Protein AF-A0A250LKV8-F1 (afdb_monomer)

Secondary structure (DSSP, 8-state):
--HHHHHHTTSS-GGGGT-GGGS-GGGS-HHHHHHHHHHHHHHHHHTS--SEEE-TTT--EEEEEE-TTSTT-EEEEEEEE--HHHHHHHHHHH-TTEEEE-TTSEEEETTSS-EEEGGGGT----TTEEEEEE-----

Foldseek 3Di:
DPVVVCCVVVQFPPCCVVQVLRHDLVPDDLLSQVLSQQVVVLCCCQPVVDQWDQRPRNRWIWGWFDDPPDDRKTKIWTPDFDDLVCLLVSQVSSHQQKWWQAPQRWTAHSVNPDIDNVVVRVDGDDGRTIMGIRDDDDD

Nearest PDB structures (foldseek):
  8ow0-assembly1_P  TM=3.236E-01  e=6.576E+00  Saccharomyces cerevisiae
  8ow1-assembly1_P  TM=3.376E-01  e=9.528E+00  Saccharomyces cerevisiae

Organism: NCBI:txid488447

Radius of gyration: 15.44 Å; Cα contacts (8 Å, |Δi|>4): 280; chains: 1; bounding box: 34×33×41 Å

pLDDT: mean 87.84, std 12.14, range [28.69, 97.81]

Solvent-accessible surface area (backbone atoms only — not comparable to full-atom values): 7535 Å² total; per-residue (Å²): 130,63,58,61,52,33,30,76,71,68,68,27,52,73,62,18,69,82,40,63,74,60,34,51,62,90,81,46,55,72,62,56,30,42,23,38,28,53,52,51,40,48,48,36,37,76,73,70,64,38,59,59,38,68,23,89,61,68,63,43,45,36,37,58,41,68,42,94,88,48,94,76,25,24,42,36,40,41,76,48,60,46,55,72,90,46,19,50,59,53,8,48,62,49,31,91,46,9,11,22,22,36,91,85,41,34,34,34,26,40,79,71,81,47,74,44,62,29,67,84,63,78,46,87,72,56,58,13,19,38,31,33,61,43,52,78,76,79,132

Sequence (139 aa):
MLIGLLVFLGLAPQEAVQNPCFGPTWALSESVALACDFHDATGAFTILHEPRYIGRRTHAAFSAHPLSYGRGEAILVSDKAVSEADAQKAALEIGASGGWVDQAGVARGAGGSWSVDLSHVGVTAKPGTLVLLSGAAAK

Mean predicted aligned error: 5.44 Å

Structure (mmCIF, N/CA/C/O backbone):
data_AF-A0A250LKV8-F1
#
_entry.id   AF-A0A250LKV8-F1
#
loop_
_atom_site.group_PDB
_atom_site.id
_atom_site.type_symbol
_atom_site.label_atom_id
_atom_site.label_alt_id
_atom_site.label_comp_id
_atom_site.label_asym_id
_atom_site.label_entity_id
_atom_site.label_seq_id
_atom_site.pdbx_PDB_ins_code
_atom_site.Cartn_x
_atom_site.Cartn_y
_atom_site.Cartn_z
_atom_site.occupancy
_atom_site.B_iso_or_equiv
_atom_site.auth_seq_id
_atom_site.auth_comp_id
_atom_site.auth_asym_id
_atom_site.auth_atom_id
_atom_site.pdbx_PDB_model_num
ATOM 1 N N . MET A 1 1 ? 2.557 17.942 16.780 1.00 60.16 1 MET A N 1
ATOM 2 C CA . MET A 1 1 ? 3.635 18.596 17.563 1.00 60.16 1 MET A CA 1
ATOM 3 C C . MET A 1 1 ? 4.489 17.608 18.383 1.00 60.16 1 MET A C 1
ATOM 5 O O . MET A 1 1 ? 5.081 18.016 19.369 1.00 60.16 1 MET A O 1
ATOM 9 N N . LEU A 1 2 ? 4.634 16.337 17.969 1.00 76.94 2 LEU A N 1
ATOM 10 C CA . LEU A 1 2 ? 5.542 15.381 18.634 1.00 76.94 2 LEU A CA 1
ATOM 11 C C . LEU A 1 2 ? 6.913 15.317 17.932 1.00 76.94 2 LEU A C 1
ATOM 13 O O . LEU A 1 2 ? 7.939 15.451 18.583 1.00 76.94 2 LEU A O 1
ATOM 17 N N . ILE A 1 3 ? 6.940 15.225 16.596 1.00 76.88 3 ILE A N 1
ATOM 18 C CA . ILE A 1 3 ? 8.190 15.090 15.821 1.00 76.88 3 ILE A CA 1
ATOM 19 C C . ILE A 1 3 ? 9.127 16.296 15.990 1.00 76.88 3 ILE A C 1
ATOM 21 O O . ILE A 1 3 ? 10.320 16.109 16.187 1.00 76.88 3 ILE A O 1
ATOM 25 N N . GLY A 1 4 ? 8.603 17.527 15.999 1.00 78.06 4 GLY A N 1
ATOM 26 C CA . GLY A 1 4 ? 9.432 18.723 16.214 1.00 78.06 4 GLY A CA 1
ATOM 27 C C . GLY A 1 4 ? 10.157 18.733 17.568 1.00 78.06 4 GLY A C 1
ATOM 28 O O . GLY A 1 4 ? 11.292 19.190 17.650 1.00 78.06 4 GLY A O 1
ATOM 29 N N . LEU A 1 5 ? 9.541 18.163 18.611 1.00 83.75 5 LEU A N 1
ATOM 30 C CA . LEU A 1 5 ? 10.188 17.989 19.912 1.00 83.75 5 LEU A CA 1
ATOM 31 C C . LEU A 1 5 ? 11.271 16.903 19.853 1.00 83.75 5 LEU A C 1
ATOM 33 O O . LEU A 1 5 ? 12.347 17.089 20.407 1.00 83.75 5 LEU A O 1
ATOM 37 N N . LEU A 1 6 ? 11.015 15.791 19.158 1.00 84.44 6 LEU A N 1
ATOM 38 C CA . LEU A 1 6 ? 12.005 14.718 18.996 1.00 84.44 6 LEU A CA 1
ATOM 39 C C . LEU A 1 6 ? 13.255 15.200 18.263 1.00 84.44 6 LEU A C 1
ATOM 41 O O . LEU A 1 6 ? 14.363 14.851 18.658 1.00 84.44 6 LEU A O 1
ATOM 45 N N . VAL A 1 7 ? 13.080 16.036 17.242 1.00 84.31 7 VAL A N 1
ATOM 46 C CA . VAL A 1 7 ? 14.188 16.661 16.518 1.00 84.31 7 VAL A CA 1
ATOM 47 C C . VAL A 1 7 ? 14.978 17.602 17.422 1.00 84.31 7 VAL A C 1
ATOM 49 O O . VAL A 1 7 ? 16.199 17.497 17.488 1.00 84.31 7 VAL A O 1
ATOM 52 N N . PHE A 1 8 ? 14.296 18.460 18.188 1.00 87.12 8 PHE A N 1
ATOM 53 C CA . PHE A 1 8 ? 14.953 19.335 19.164 1.00 87.12 8 PHE A CA 1
ATOM 54 C C . PHE A 1 8 ? 15.769 18.551 20.207 1.00 87.12 8 PHE A C 1
ATOM 56 O O . PHE A 1 8 ? 16.844 18.987 20.608 1.00 87.12 8 PHE A O 1
ATOM 63 N N . LEU A 1 9 ? 15.285 17.375 20.617 1.00 87.75 9 LEU A N 1
ATOM 64 C CA . LEU A 1 9 ? 15.966 16.477 21.555 1.00 87.75 9 LEU A CA 1
ATOM 65 C C . LEU A 1 9 ? 17.046 15.589 20.901 1.00 87.75 9 LEU A C 1
ATOM 67 O O . LEU A 1 9 ? 17.660 14.785 21.599 1.00 87.75 9 LEU A O 1
ATOM 71 N N . GLY A 1 10 ? 17.274 15.689 19.586 1.00 84.50 10 GLY A N 1
ATOM 72 C CA . GLY A 1 10 ? 18.239 14.853 18.856 1.00 84.50 10 GLY A CA 1
ATOM 73 C C . GLY A 1 10 ? 17.823 13.383 18.696 1.00 84.50 10 GLY A C 1
ATOM 74 O O . GLY A 1 10 ? 18.653 12.538 18.372 1.00 84.50 10 GLY A O 1
ATOM 75 N N . LEU A 1 11 ? 16.546 13.063 18.922 1.00 86.44 11 LEU A N 1
ATOM 76 C CA . LEU A 1 11 ? 15.973 11.712 18.830 1.00 86.44 11 LEU A CA 1
ATOM 77 C C . LEU A 1 11 ? 15.364 11.406 17.452 1.00 86.44 11 LEU A C 1
ATOM 79 O O . LEU A 1 11 ? 14.894 10.294 17.212 1.00 86.44 11 LEU A O 1
ATOM 83 N N . ALA A 1 12 ? 15.340 12.394 16.559 1.00 86.94 12 ALA A N 1
ATOM 84 C CA . ALA A 1 12 ? 14.918 12.262 15.174 1.00 86.94 12 ALA A CA 1
ATOM 85 C C . ALA A 1 12 ? 15.737 13.216 14.284 1.00 86.94 12 ALA A C 1
ATOM 87 O O . ALA A 1 12 ? 16.151 14.278 14.753 1.00 86.94 12 ALA A O 1
ATOM 88 N N . PRO A 1 13 ? 15.959 12.869 13.007 1.00 86.50 13 PRO A N 1
ATOM 89 C CA . PRO A 1 13 ? 16.611 13.760 12.051 1.00 86.50 13 PRO A CA 1
ATOM 9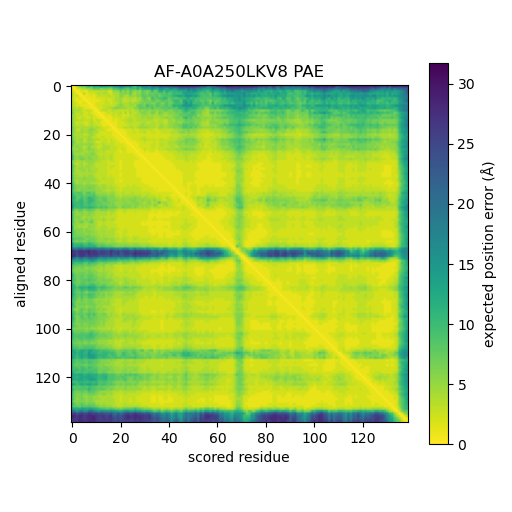0 C C . PRO A 1 13 ? 15.707 14.957 11.704 1.00 86.50 13 PRO A C 1
ATOM 92 O O . PRO A 1 13 ? 14.481 14.847 11.753 1.00 86.50 13 PRO A O 1
ATOM 95 N N . GLN A 1 14 ? 16.291 16.100 11.328 1.00 87.00 14 GLN A N 1
ATOM 96 C CA . GLN A 1 14 ? 15.545 17.331 11.010 1.00 87.00 14 GLN A CA 1
ATOM 97 C C . GLN A 1 14 ? 14.536 17.120 9.867 1.00 87.00 14 GLN A C 1
ATOM 99 O O . GLN A 1 14 ? 13.444 17.689 9.867 1.00 87.00 14 GLN A O 1
ATOM 104 N N . GLU A 1 15 ? 14.877 16.251 8.922 1.00 88.25 15 GLU A N 1
ATOM 105 C CA . GLU A 1 15 ? 14.067 15.829 7.783 1.00 88.25 15 GLU A CA 1
ATOM 106 C C . GLU A 1 15 ? 12.740 15.191 8.221 1.00 88.25 15 GLU A C 1
ATOM 108 O O . GLU A 1 15 ? 11.746 15.290 7.499 1.00 88.25 15 GLU A O 1
ATOM 113 N N . ALA A 1 16 ? 12.681 14.613 9.430 1.00 87.19 16 ALA A N 1
ATOM 114 C CA . ALA A 1 16 ? 11.464 14.023 9.981 1.00 87.19 16 ALA A CA 1
ATOM 115 C C . ALA A 1 16 ? 10.329 15.047 10.148 1.00 87.19 16 ALA A C 1
ATOM 117 O O . ALA A 1 16 ? 9.157 14.676 10.098 1.00 87.19 16 ALA A O 1
ATOM 118 N N . VAL A 1 17 ? 10.655 16.338 10.317 1.00 84.56 17 VAL A N 1
ATOM 119 C CA . VAL A 1 17 ? 9.656 17.418 10.420 1.00 84.56 17 VAL A CA 1
ATOM 120 C C . VAL A 1 17 ? 8.833 17.544 9.137 1.00 84.56 17 VAL A C 1
ATOM 122 O O . VAL A 1 17 ? 7.645 17.848 9.207 1.00 84.56 17 VAL A O 1
ATOM 125 N N . GLN A 1 18 ? 9.458 17.321 7.979 1.00 85.88 18 GLN A N 1
ATOM 126 C CA . GLN A 1 18 ? 8.819 17.454 6.667 1.00 85.88 18 GLN A CA 1
ATOM 127 C C . GLN A 1 18 ? 8.328 16.110 6.133 1.00 85.88 18 GLN A C 1
ATOM 129 O O . GLN A 1 18 ? 7.291 16.051 5.477 1.00 85.88 18 GLN A O 1
ATOM 134 N N . ASN A 1 19 ? 9.059 15.035 6.423 1.00 87.56 19 ASN A N 1
ATOM 135 C CA . ASN A 1 19 ? 8.698 13.688 6.026 1.00 87.56 19 ASN A CA 1
ATOM 136 C C . ASN A 1 19 ? 8.777 12.750 7.243 1.00 87.56 19 ASN A C 1
ATOM 138 O O . ASN A 1 19 ? 9.875 12.333 7.627 1.00 87.56 19 ASN A O 1
ATOM 142 N N . PRO A 1 20 ? 7.629 12.358 7.826 1.00 87.12 20 PRO A N 1
ATOM 143 C CA . PRO A 1 20 ? 7.599 11.537 9.031 1.00 87.12 20 PRO A CA 1
ATOM 144 C C . PRO A 1 20 ? 8.261 10.163 8.845 1.00 87.12 20 PRO A C 1
ATOM 146 O O . PRO A 1 20 ? 8.662 9.556 9.833 1.00 87.12 20 PRO A O 1
ATOM 149 N N . CYS A 1 21 ? 8.463 9.686 7.612 1.00 90.81 21 CYS A N 1
ATOM 150 C CA . CYS A 1 21 ? 9.120 8.407 7.344 1.00 90.81 21 CYS A CA 1
ATOM 151 C C . CYS A 1 21 ? 10.594 8.352 7.771 1.00 90.81 21 CYS A C 1
ATOM 153 O O . CYS A 1 21 ? 11.128 7.248 7.906 1.00 90.81 21 CYS A O 1
ATOM 155 N N . PHE A 1 22 ? 11.239 9.503 8.008 1.00 88.38 22 PHE A N 1
ATOM 156 C CA . PHE A 1 22 ? 12.583 9.585 8.598 1.00 88.38 22 PHE A CA 1
ATOM 157 C C . PHE A 1 22 ? 12.582 9.578 10.133 1.00 88.38 22 PHE A C 1
ATOM 159 O O . PHE A 1 22 ? 13.639 9.448 10.748 1.00 88.38 22 PHE A O 1
ATOM 166 N N . GLY A 1 23 ? 11.417 9.739 10.763 1.00 86.56 23 GLY A N 1
ATOM 167 C CA . GLY A 1 23 ? 11.277 9.662 12.211 1.00 86.56 23 GLY A CA 1
ATOM 168 C C . GLY A 1 23 ? 11.432 8.229 12.737 1.00 86.56 23 GLY A C 1
ATOM 169 O O . GLY A 1 23 ? 11.314 7.261 11.980 1.00 86.56 23 GLY A O 1
ATOM 170 N N . PRO A 1 24 ? 11.679 8.065 14.045 1.00 86.56 24 PRO A N 1
ATOM 171 C CA . PRO A 1 24 ? 11.758 6.744 14.645 1.00 86.56 24 PRO A CA 1
ATOM 172 C C . PRO A 1 24 ? 10.395 6.040 14.612 1.00 86.56 24 PRO A C 1
ATOM 174 O O . PRO A 1 24 ? 9.374 6.642 14.943 1.00 86.56 24 PRO A O 1
ATOM 177 N N . THR A 1 25 ? 10.385 4.743 14.284 1.00 87.62 25 THR A N 1
ATOM 178 C CA . THR A 1 25 ? 9.161 3.932 14.127 1.00 87.62 25 THR A CA 1
ATOM 179 C C . THR A 1 25 ? 8.197 4.045 15.311 1.00 87.62 25 THR A C 1
ATOM 181 O O . THR A 1 25 ? 6.995 4.160 15.106 1.00 87.62 25 THR A O 1
ATOM 184 N N . TRP A 1 26 ? 8.710 4.065 16.547 1.00 85.38 26 TRP A N 1
ATOM 185 C CA . TRP A 1 26 ? 7.893 4.130 17.767 1.00 85.38 26 TRP A CA 1
ATOM 186 C C . TRP A 1 26 ? 7.111 5.442 17.929 1.00 85.38 26 TRP A C 1
ATOM 188 O O . TRP A 1 26 ? 6.185 5.504 18.732 1.00 85.38 26 TRP A O 1
ATOM 198 N N . ALA A 1 27 ? 7.478 6.492 17.190 1.00 87.44 27 ALA A N 1
ATOM 199 C CA . ALA A 1 27 ? 6.806 7.787 17.219 1.00 87.44 27 ALA A CA 1
ATOM 200 C C . ALA A 1 27 ? 5.755 7.950 16.106 1.00 87.44 27 ALA A C 1
ATOM 202 O O . ALA A 1 27 ? 5.108 8.998 16.032 1.00 87.44 27 ALA A O 1
ATOM 203 N N . LEU A 1 28 ? 5.599 6.952 15.230 1.00 89.06 28 LEU A N 1
ATOM 204 C CA . LEU A 1 28 ? 4.637 6.963 14.131 1.00 89.06 28 LEU A CA 1
ATOM 205 C C . LEU A 1 28 ? 3.352 6.241 14.541 1.00 89.06 28 LEU A C 1
ATOM 207 O O . LEU A 1 28 ? 3.389 5.253 15.273 1.00 89.06 28 LEU A O 1
ATOM 211 N N . SER A 1 29 ? 2.206 6.706 14.036 1.00 90.31 29 SER A N 1
ATOM 212 C CA . SER A 1 29 ? 1.003 5.871 14.058 1.00 90.31 29 SER A CA 1
ATOM 213 C C . SER A 1 29 ? 1.204 4.659 13.146 1.00 90.31 29 SER A C 1
ATOM 215 O O . SER A 1 29 ? 1.994 4.712 12.201 1.00 90.31 29 SER A O 1
ATOM 217 N N . GLU A 1 30 ? 0.457 3.581 13.387 1.00 90.56 30 GLU A N 1
ATOM 218 C CA . GLU A 1 30 ? 0.524 2.378 12.548 1.00 90.56 30 GLU A CA 1
ATOM 219 C C . GLU A 1 30 ? 0.239 2.689 11.071 1.00 90.56 30 GLU A C 1
ATOM 221 O O . GLU A 1 30 ? 0.927 2.183 10.187 1.00 90.56 30 GLU A O 1
ATOM 226 N N . SER A 1 31 ? -0.713 3.580 10.793 1.00 90.38 31 SER A N 1
ATOM 227 C CA . SER A 1 31 ? -1.040 3.952 9.420 1.00 90.38 31 SER A CA 1
ATOM 228 C C . SER A 1 31 ? 0.042 4.778 8.730 1.00 90.38 31 SER A C 1
ATOM 230 O O . SER A 1 31 ? 0.371 4.500 7.579 1.00 90.38 31 SER A O 1
ATOM 232 N N . VAL A 1 32 ? 0.663 5.734 9.431 1.00 91.69 32 VAL A N 1
ATOM 233 C CA . VAL A 1 32 ? 1.808 6.486 8.894 1.00 91.69 32 VAL A CA 1
ATOM 234 C C . VAL A 1 32 ? 2.993 5.547 8.676 1.00 91.69 32 VAL A C 1
ATOM 236 O O . VAL A 1 32 ? 3.643 5.611 7.637 1.00 91.69 32 VAL A O 1
ATOM 239 N N . ALA A 1 33 ? 3.250 4.635 9.615 1.00 94.69 33 ALA A N 1
ATOM 240 C CA . ALA A 1 33 ? 4.281 3.616 9.471 1.00 94.69 33 ALA A CA 1
ATOM 241 C C . ALA A 1 33 ? 4.046 2.734 8.231 1.00 94.69 33 ALA A C 1
ATOM 243 O O . ALA A 1 33 ? 4.990 2.486 7.478 1.00 94.69 33 ALA A O 1
ATOM 244 N N . LEU A 1 34 ? 2.801 2.315 7.983 1.00 95.38 34 LEU A N 1
ATOM 245 C CA . LEU A 1 34 ? 2.443 1.506 6.819 1.00 95.38 34 LEU A CA 1
ATOM 246 C C . LEU A 1 34 ? 2.584 2.284 5.506 1.00 95.38 34 LEU A C 1
ATOM 248 O O . LEU A 1 34 ? 3.145 1.759 4.548 1.00 95.38 34 LEU A O 1
ATOM 252 N N . ALA A 1 35 ? 2.130 3.538 5.463 1.00 94.31 35 ALA A N 1
ATOM 253 C CA . ALA A 1 35 ? 2.294 4.411 4.301 1.00 94.31 35 ALA A CA 1
ATOM 254 C C . ALA A 1 35 ? 3.779 4.608 3.948 1.00 94.31 35 ALA A C 1
ATOM 256 O O . ALA A 1 35 ? 4.174 4.516 2.784 1.00 94.31 35 ALA A O 1
ATOM 257 N N . CYS A 1 36 ? 4.627 4.794 4.961 1.00 95.19 36 CYS A N 1
ATOM 258 C CA . CYS A 1 36 ? 6.073 4.864 4.783 1.00 95.19 36 CYS A CA 1
ATOM 259 C C . CYS A 1 36 ? 6.675 3.550 4.266 1.00 95.19 36 CYS A C 1
ATOM 261 O O . CYS A 1 36 ? 7.575 3.580 3.429 1.00 95.19 36 CYS A O 1
ATOM 263 N N . ASP A 1 37 ? 6.184 2.397 4.724 1.00 96.75 37 ASP A N 1
ATOM 264 C CA . ASP A 1 37 ? 6.634 1.102 4.208 1.00 96.75 37 ASP A CA 1
ATOM 265 C C . ASP A 1 37 ? 6.167 0.862 2.758 1.00 96.75 37 ASP A C 1
ATOM 267 O O . ASP A 1 37 ? 6.932 0.309 1.974 1.00 96.75 37 ASP A O 1
ATOM 271 N N . PHE A 1 38 ? 4.984 1.342 2.352 1.00 96.06 38 PHE A N 1
ATOM 272 C CA . PHE A 1 38 ? 4.557 1.362 0.942 1.00 96.06 38 PHE A CA 1
ATOM 273 C C . PHE A 1 38 ? 5.466 2.236 0.065 1.00 96.06 38 PHE A C 1
ATOM 275 O O . PHE A 1 38 ? 5.791 1.861 -1.067 1.00 96.06 38 PHE A O 1
ATOM 282 N N . HIS A 1 39 ? 5.890 3.394 0.576 1.00 93.12 39 HIS A N 1
ATOM 283 C CA . HIS A 1 39 ? 6.841 4.264 -0.115 1.00 93.12 39 HIS A CA 1
ATOM 284 C C . HIS A 1 39 ? 8.204 3.577 -0.290 1.00 93.12 39 HIS A C 1
ATOM 286 O O . HIS A 1 39 ? 8.727 3.520 -1.405 1.00 93.12 39 HIS A O 1
ATOM 292 N N . ASP A 1 40 ? 8.739 2.979 0.778 1.00 94.19 40 ASP A N 1
ATOM 293 C CA . ASP A 1 40 ? 9.995 2.226 0.717 1.00 94.19 40 ASP A CA 1
ATOM 294 C C . ASP A 1 40 ? 9.878 1.017 -0.235 1.00 94.19 40 ASP A C 1
ATOM 296 O O . ASP A 1 40 ? 10.774 0.786 -1.048 1.00 94.19 40 ASP A O 1
ATOM 300 N N . ALA A 1 41 ? 8.756 0.285 -0.200 1.00 94.69 41 ALA A N 1
ATOM 301 C CA . ALA A 1 41 ? 8.471 -0.826 -1.111 1.00 94.69 41 ALA A CA 1
ATOM 302 C C . ALA A 1 41 ? 8.445 -0.373 -2.578 1.00 94.69 41 ALA A C 1
ATOM 304 O O . ALA A 1 41 ? 8.952 -1.069 -3.458 1.00 94.69 41 ALA A O 1
ATOM 305 N N . THR A 1 42 ? 7.898 0.816 -2.844 1.00 92.19 42 THR A N 1
ATOM 306 C CA . THR A 1 42 ? 7.895 1.414 -4.184 1.00 92.19 42 THR A CA 1
ATOM 307 C C . THR A 1 42 ? 9.316 1.683 -4.665 1.00 92.19 42 THR A C 1
ATOM 309 O O . THR A 1 42 ? 9.646 1.334 -5.797 1.00 92.19 42 THR A O 1
ATOM 312 N N . GLY A 1 43 ? 10.179 2.243 -3.813 1.00 89.62 43 GLY A N 1
ATOM 313 C CA . GLY A 1 43 ? 11.593 2.447 -4.136 1.00 89.62 43 GLY A CA 1
ATOM 314 C C . GLY A 1 43 ? 12.337 1.128 -4.365 1.00 89.62 43 GLY A C 1
ATOM 315 O O . GLY A 1 43 ? 13.058 0.994 -5.351 1.00 89.62 43 GLY A O 1
ATOM 316 N N . ALA A 1 44 ? 12.109 0.123 -3.514 1.00 90.56 44 ALA A N 1
ATOM 317 C CA . ALA A 1 44 ? 12.694 -1.209 -3.678 1.00 90.56 44 ALA A CA 1
ATOM 318 C C . ALA A 1 44 ? 12.303 -1.845 -5.024 1.00 90.56 44 ALA A C 1
ATOM 320 O O . ALA A 1 44 ? 13.158 -2.362 -5.739 1.00 90.56 44 ALA A O 1
ATOM 321 N N . PHE A 1 45 ? 11.035 -1.734 -5.418 1.00 86.06 45 PHE A N 1
ATOM 322 C CA . PHE A 1 45 ? 10.564 -2.275 -6.688 1.00 86.06 45 PHE A CA 1
ATOM 323 C C . PHE A 1 45 ? 11.066 -1.482 -7.904 1.00 86.06 45 PHE A C 1
ATOM 325 O O . PHE A 1 45 ? 11.548 -2.065 -8.869 1.00 86.06 45 PHE A O 1
ATOM 332 N N . THR A 1 46 ? 10.958 -0.153 -7.878 1.00 83.19 46 THR A N 1
ATOM 333 C CA . THR A 1 46 ? 11.216 0.688 -9.064 1.00 83.19 46 THR A CA 1
ATOM 334 C C . THR A 1 46 ? 12.693 1.012 -9.285 1.00 83.19 46 THR A C 1
ATOM 336 O O . THR A 1 46 ? 13.107 1.193 -10.426 1.00 83.19 46 THR A O 1
ATOM 339 N 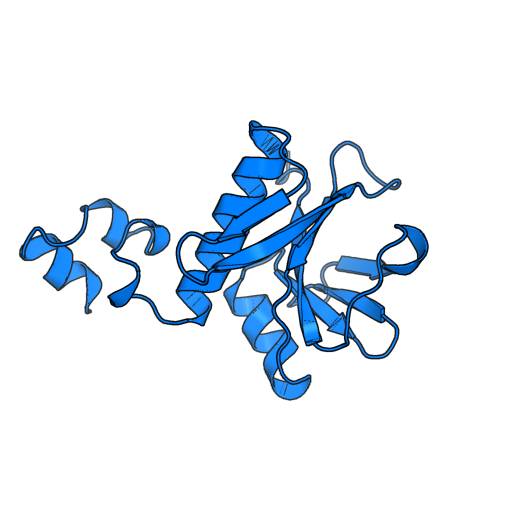N . ILE A 1 47 ? 13.492 1.091 -8.217 1.00 81.12 47 ILE A N 1
ATOM 340 C CA . ILE A 1 47 ? 14.919 1.444 -8.286 1.00 81.12 47 ILE A CA 1
ATOM 341 C C . ILE A 1 47 ? 15.773 0.181 -8.185 1.00 81.12 47 ILE A C 1
ATOM 343 O O . ILE A 1 47 ? 16.669 -0.035 -9.001 1.00 81.12 47 ILE A O 1
ATOM 347 N N . LEU A 1 48 ? 15.494 -0.663 -7.189 1.00 77.94 48 LEU A N 1
ATOM 348 C CA . LEU A 1 48 ? 16.305 -1.852 -6.906 1.00 77.94 48 LEU A CA 1
ATOM 349 C C . LEU A 1 48 ? 15.823 -3.099 -7.658 1.00 77.94 48 LEU A C 1
ATOM 351 O O . LEU A 1 48 ? 16.551 -4.084 -7.696 1.00 77.94 48 LEU A O 1
ATOM 355 N N . HIS A 1 49 ? 14.651 -3.041 -8.303 1.00 83.50 49 HIS A N 1
ATOM 356 C CA . HIS A 1 49 ? 14.042 -4.161 -9.030 1.00 83.50 49 HIS A CA 1
ATOM 357 C C . HIS A 1 49 ? 13.790 -5.393 -8.144 1.00 83.50 49 HIS A C 1
ATOM 359 O O . HIS A 1 49 ? 13.774 -6.527 -8.624 1.00 83.50 49 HIS A O 1
ATOM 365 N N . GLU A 1 50 ? 13.555 -5.168 -6.848 1.00 85.50 50 GLU A N 1
ATOM 366 C CA . GLU A 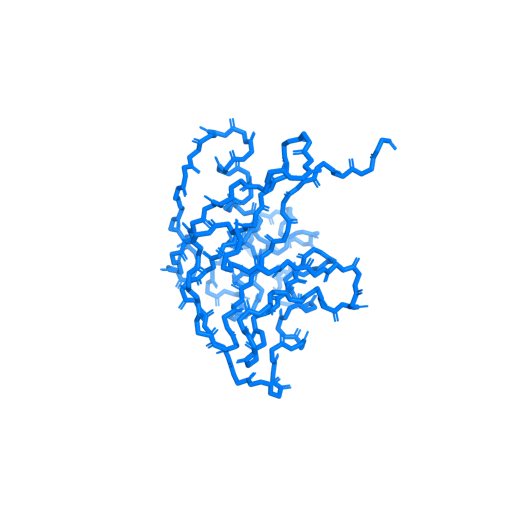1 50 ? 13.228 -6.224 -5.894 1.00 85.50 50 GLU A CA 1
ATOM 367 C C . GLU A 1 50 ? 11.733 -6.580 -5.991 1.00 85.50 50 GLU A C 1
ATOM 369 O O . GLU A 1 50 ? 10.875 -5.714 -5.792 1.00 85.50 50 GLU A O 1
ATOM 374 N N . PRO A 1 51 ? 11.366 -7.846 -6.263 1.00 85.00 51 PRO A N 1
ATOM 375 C CA . PRO A 1 51 ? 9.963 -8.243 -6.421 1.00 85.00 51 PRO A CA 1
ATOM 376 C C . PRO A 1 51 ? 9.209 -8.320 -5.084 1.00 85.00 51 PRO A C 1
ATOM 378 O O . PRO A 1 51 ? 7.982 -8.464 -5.061 1.00 85.00 51 PRO A O 1
ATOM 381 N N . ARG A 1 52 ? 9.939 -8.281 -3.963 1.00 94.06 52 ARG A N 1
ATOM 382 C CA . ARG A 1 52 ? 9.409 -8.374 -2.603 1.00 94.06 52 ARG A CA 1
ATOM 383 C C . ARG A 1 52 ? 10.117 -7.393 -1.687 1.00 94.06 52 ARG A C 1
ATOM 385 O O . ARG A 1 52 ? 11.309 -7.148 -1.829 1.00 94.06 52 ARG A O 1
ATOM 392 N N . TYR A 1 53 ? 9.388 -6.902 -0.698 1.00 96.06 53 TYR A N 1
ATOM 393 C CA . TYR A 1 53 ? 9.921 -6.025 0.334 1.00 96.06 53 TYR A CA 1
ATOM 394 C C . TYR A 1 53 ? 9.265 -6.349 1.675 1.00 96.06 53 TYR A C 1
ATOM 396 O O . TYR A 1 53 ? 8.075 -6.654 1.722 1.00 96.06 53 TYR A O 1
ATOM 404 N N . ILE A 1 54 ? 10.036 -6.296 2.761 1.00 97.69 54 ILE A N 1
ATOM 405 C CA . ILE A 1 54 ? 9.506 -6.378 4.125 1.00 97.69 54 ILE A CA 1
ATOM 406 C C . ILE A 1 54 ? 9.642 -4.996 4.754 1.00 97.69 54 ILE A C 1
ATOM 408 O O . ILE A 1 54 ? 10.749 -4.463 4.859 1.00 97.69 54 ILE A O 1
ATOM 412 N N . GLY A 1 55 ? 8.510 -4.437 5.177 1.00 96.38 55 GLY A N 1
ATOM 413 C CA . GLY A 1 55 ? 8.423 -3.139 5.827 1.00 96.38 55 GLY A CA 1
ATOM 414 C C . GLY A 1 55 ? 9.320 -3.049 7.052 1.00 96.38 55 GLY A C 1
ATOM 415 O O . GLY A 1 55 ? 9.291 -3.916 7.925 1.00 96.38 55 GLY A O 1
ATOM 416 N N . ARG A 1 56 ? 10.111 -1.981 7.147 1.00 94.81 56 ARG A N 1
ATOM 417 C CA . ARG A 1 56 ? 11.000 -1.768 8.301 1.00 94.81 56 ARG A CA 1
ATOM 418 C C . ARG A 1 56 ? 10.248 -1.290 9.539 1.00 94.81 56 ARG A C 1
ATOM 420 O O . ARG A 1 56 ? 10.799 -1.353 10.634 1.00 94.81 56 ARG A O 1
ATOM 427 N N . ARG A 1 57 ? 9.031 -0.765 9.368 1.00 95.06 57 ARG A N 1
ATOM 428 C CA . ARG A 1 57 ? 8.266 -0.126 10.446 1.00 95.06 57 ARG A CA 1
ATOM 429 C C . ARG A 1 57 ? 7.140 -1.015 10.947 1.00 95.06 57 ARG A C 1
ATOM 431 O O . ARG A 1 57 ? 6.952 -1.152 12.148 1.00 95.06 57 ARG A O 1
ATOM 438 N N . THR A 1 58 ? 6.414 -1.633 10.025 1.00 95.31 58 THR A N 1
ATOM 439 C CA . THR A 1 58 ? 5.230 -2.454 10.314 1.00 95.31 58 THR A CA 1
ATOM 440 C C . THR A 1 58 ? 5.472 -3.949 10.152 1.00 95.31 58 THR A C 1
ATOM 442 O O . THR A 1 58 ? 4.595 -4.741 10.502 1.00 95.31 58 THR A O 1
ATOM 445 N N . HIS A 1 59 ? 6.625 -4.337 9.592 1.00 96.00 59 HIS A N 1
ATOM 446 C CA . HIS A 1 59 ? 6.929 -5.708 9.170 1.00 96.00 59 HIS A CA 1
ATOM 447 C C . HIS A 1 59 ? 5.912 -6.304 8.186 1.00 96.00 59 HIS A C 1
ATOM 449 O O . HIS A 1 59 ? 5.890 -7.518 7.997 1.00 96.00 59 HIS A O 1
ATOM 455 N N . ALA A 1 60 ? 5.094 -5.465 7.541 1.00 96.81 60 ALA A N 1
ATOM 456 C CA . ALA A 1 60 ? 4.217 -5.892 6.463 1.00 96.81 60 ALA A CA 1
ATOM 457 C C . ALA A 1 60 ? 5.045 -6.443 5.297 1.00 96.81 60 ALA A C 1
ATOM 459 O O . ALA A 1 60 ? 6.092 -5.888 4.943 1.00 96.81 60 ALA A O 1
ATOM 460 N N . ALA A 1 61 ? 4.577 -7.531 4.700 1.00 97.81 61 ALA A N 1
ATOM 461 C CA . ALA A 1 61 ? 5.154 -8.065 3.481 1.00 97.81 61 ALA A CA 1
ATOM 462 C C . ALA A 1 61 ? 4.501 -7.411 2.265 1.00 97.81 61 ALA A C 1
ATOM 464 O O . ALA A 1 61 ? 3.280 -7.293 2.191 1.00 97.81 61 ALA A O 1
ATOM 465 N N . PHE A 1 62 ? 5.320 -7.032 1.289 1.00 97.31 62 PHE A N 1
ATOM 466 C CA . PHE A 1 62 ? 4.892 -6.431 0.035 1.00 97.31 62 PHE A C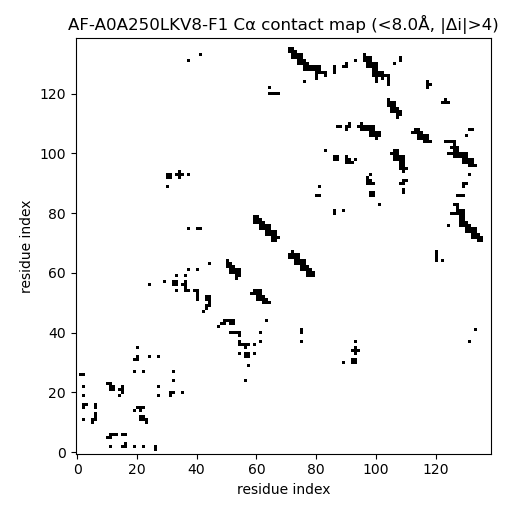A 1
ATOM 467 C C . PHE A 1 62 ? 5.379 -7.276 -1.133 1.00 97.31 62 PHE A C 1
ATOM 469 O O . PHE A 1 62 ? 6.503 -7.786 -1.135 1.00 97.31 62 PHE A O 1
ATOM 476 N N . SER A 1 63 ? 4.533 -7.393 -2.147 1.00 95.00 63 SER A N 1
ATOM 477 C CA . SER A 1 63 ? 4.865 -8.014 -3.426 1.00 95.00 63 SER A CA 1
ATOM 478 C C . SER A 1 63 ? 4.460 -7.090 -4.560 1.00 95.00 63 SER A C 1
ATOM 480 O O . SER A 1 63 ? 3.400 -6.468 -4.497 1.00 95.00 63 SER A O 1
ATOM 482 N N . ALA A 1 64 ? 5.311 -6.981 -5.572 1.00 92.25 64 ALA A N 1
ATOM 483 C CA . ALA A 1 64 ? 5.037 -6.162 -6.739 1.00 92.25 64 ALA A CA 1
ATOM 484 C C . ALA A 1 64 ? 4.616 -7.034 -7.921 1.00 92.25 64 ALA A C 1
ATOM 486 O O . ALA A 1 64 ? 5.277 -8.022 -8.245 1.00 92.25 64 ALA A O 1
ATOM 487 N N . HIS A 1 65 ? 3.525 -6.640 -8.572 1.00 91.56 65 HIS A N 1
ATOM 488 C CA . HIS A 1 65 ? 2.932 -7.368 -9.689 1.00 91.56 65 HIS A CA 1
ATOM 489 C C . HIS A 1 65 ? 2.824 -6.438 -10.894 1.00 91.56 65 HIS A C 1
ATOM 491 O O . HIS A 1 65 ? 2.003 -5.518 -10.872 1.00 91.56 65 HIS A O 1
ATOM 497 N N . PRO A 1 66 ? 3.666 -6.624 -11.924 1.00 88.31 66 PRO A N 1
ATOM 498 C CA . PRO A 1 66 ? 3.635 -5.801 -13.126 1.00 88.31 66 PRO A CA 1
ATOM 499 C C . PRO A 1 66 ? 2.262 -5.831 -13.799 1.00 88.31 66 PRO A C 1
ATOM 501 O O . PRO A 1 66 ? 1.654 -6.892 -13.947 1.00 88.31 66 PRO A O 1
ATOM 504 N N . LEU A 1 67 ? 1.792 -4.673 -14.253 1.00 86.81 67 LEU A N 1
ATOM 505 C CA . LEU A 1 67 ? 0.557 -4.564 -15.019 1.00 86.81 67 LEU A CA 1
ATOM 506 C C . LEU A 1 67 ? 0.888 -4.616 -16.513 1.00 86.81 67 LEU A C 1
ATOM 508 O O . LEU A 1 67 ? 1.704 -3.845 -17.012 1.00 86.81 67 LEU A O 1
ATOM 512 N N . SER A 1 68 ? 0.229 -5.502 -17.261 1.00 70.12 68 SER A N 1
ATOM 513 C CA . SER A 1 68 ? 0.472 -5.667 -18.705 1.00 70.12 68 SER A CA 1
ATOM 514 C C . SER A 1 68 ? -0.013 -4.489 -19.567 1.00 70.12 68 SER A C 1
ATOM 516 O O . SER A 1 68 ? 0.235 -4.475 -20.770 1.00 70.12 68 SER A O 1
ATOM 518 N N . TYR A 1 69 ? -0.703 -3.509 -18.974 1.00 58.53 69 TYR A N 1
ATOM 519 C CA . TYR A 1 69 ? -1.404 -2.435 -19.685 1.00 58.53 69 TYR A CA 1
ATOM 520 C C . TYR A 1 69 ? -0.595 -1.129 -19.841 1.00 58.53 69 TYR A C 1
ATOM 522 O O . TYR A 1 69 ? -1.053 -0.219 -20.530 1.00 58.53 69 TYR A O 1
ATOM 530 N N . GLY A 1 70 ? 0.620 -1.034 -19.283 1.00 52.78 70 GLY A N 1
ATOM 531 C CA . GLY A 1 70 ? 1.434 0.187 -19.319 1.00 52.78 70 GLY A CA 1
ATOM 532 C C . GLY A 1 70 ? 2.932 -0.073 -19.149 1.00 52.78 70 GLY A C 1
ATOM 533 O O . GLY A 1 70 ? 3.352 -1.020 -18.488 1.00 52.78 70 GLY A O 1
ATOM 534 N N . ARG A 1 71 ? 3.776 0.764 -19.770 1.00 56.84 71 ARG A N 1
ATOM 535 C CA . ARG A 1 71 ? 5.241 0.687 -19.625 1.00 56.84 71 ARG A CA 1
ATOM 536 C C . ARG A 1 71 ? 5.635 1.017 -18.179 1.00 56.84 71 ARG A C 1
ATOM 538 O O . ARG A 1 71 ? 5.673 2.187 -17.822 1.00 56.84 71 ARG A O 1
ATOM 545 N N . GLY A 1 72 ? 5.975 -0.003 -17.390 1.00 68.69 72 GLY A N 1
ATOM 546 C CA . GLY A 1 72 ? 6.585 0.158 -16.064 1.00 68.69 72 GLY A CA 1
ATOM 547 C C . GLY A 1 72 ? 5.608 0.379 -14.907 1.00 68.69 72 GLY A C 1
ATOM 548 O O . GLY A 1 72 ? 6.032 0.865 -13.863 1.00 68.69 72 GLY A O 1
ATOM 549 N N . GLU A 1 73 ? 4.328 0.042 -15.076 1.00 83.94 73 GLU A N 1
ATOM 550 C CA . GLU A 1 73 ? 3.359 0.057 -13.976 1.00 83.94 73 GLU A CA 1
ATOM 551 C C . GLU A 1 73 ? 3.304 -1.304 -13.269 1.00 83.94 73 GLU A C 1
ATOM 553 O O . GLU A 1 73 ? 3.438 -2.360 -13.890 1.00 83.94 73 GLU A O 1
ATOM 558 N N . ALA A 1 74 ? 3.086 -1.285 -11.962 1.00 90.31 74 ALA A N 1
ATOM 559 C CA . ALA A 1 74 ? 2.904 -2.449 -11.119 1.00 90.31 74 ALA A CA 1
ATOM 560 C C . ALA A 1 74 ? 1.940 -2.130 -9.982 1.00 90.31 74 ALA A C 1
ATOM 562 O O . ALA A 1 74 ? 1.903 -1.015 -9.470 1.00 90.31 74 ALA A O 1
ATOM 563 N N . ILE A 1 75 ? 1.202 -3.133 -9.527 1.00 93.25 75 ILE A N 1
ATOM 564 C CA . ILE A 1 75 ? 0.469 -3.041 -8.273 1.00 93.25 75 ILE A CA 1
ATOM 565 C C . ILE A 1 75 ? 1.301 -3.656 -7.152 1.00 93.25 75 ILE A C 1
ATOM 567 O O . ILE A 1 75 ? 1.743 -4.804 -7.229 1.00 93.25 75 ILE A O 1
ATOM 571 N N . LEU A 1 76 ? 1.543 -2.868 -6.111 1.00 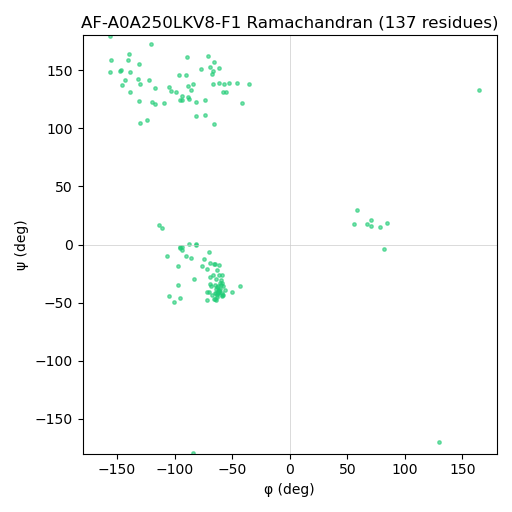95.62 76 LEU A N 1
ATOM 572 C CA . LEU A 1 76 ? 2.131 -3.335 -4.868 1.00 95.62 76 LEU A CA 1
ATOM 573 C C . LEU A 1 76 ? 1.003 -3.824 -3.977 1.00 95.62 76 LEU A C 1
ATOM 575 O O . LEU A 1 76 ? 0.059 -3.091 -3.689 1.00 95.62 76 LEU A O 1
ATOM 579 N N . VAL A 1 77 ? 1.121 -5.064 -3.529 1.00 96.88 77 VAL A N 1
ATOM 580 C CA . VAL A 1 77 ? 0.127 -5.734 -2.699 1.00 96.88 77 VAL A CA 1
ATOM 581 C C . VAL A 1 77 ? 0.766 -6.061 -1.366 1.00 96.88 77 VAL A C 1
ATOM 583 O O . VAL A 1 77 ? 1.787 -6.756 -1.330 1.00 96.88 77 VAL A O 1
ATOM 586 N N . SER A 1 78 ? 0.180 -5.535 -0.290 1.00 97.62 78 SER A N 1
ATOM 587 C CA . SER A 1 78 ? 0.610 -5.840 1.074 1.00 97.62 78 SER A CA 1
ATOM 588 C C . SER A 1 78 ? -0.115 -7.066 1.634 1.00 97.62 78 SER A C 1
ATOM 590 O O . SER A 1 78 ? -1.183 -7.450 1.158 1.00 97.62 78 SER A O 1
ATOM 592 N N . ASP A 1 79 ? 0.435 -7.662 2.687 1.00 96.75 79 ASP A N 1
ATOM 593 C CA . ASP A 1 79 ? -0.246 -8.671 3.504 1.00 96.75 79 ASP A CA 1
ATOM 594 C C . ASP A 1 79 ? -1.201 -8.071 4.555 1.00 96.75 79 ASP A C 1
ATOM 596 O O . ASP A 1 79 ? -1.861 -8.806 5.295 1.00 96.75 79 ASP A O 1
ATOM 600 N N . LYS A 1 80 ? -1.313 -6.738 4.614 1.00 96.69 80 LYS A N 1
ATOM 601 C CA . LYS A 1 80 ? -2.220 -6.028 5.516 1.00 96.69 80 LYS A CA 1
ATOM 602 C C . LYS A 1 80 ? -3.603 -5.913 4.894 1.00 96.69 80 LYS A C 1
ATOM 604 O O . LYS A 1 80 ? -3.756 -5.498 3.746 1.00 96.69 80 LYS A O 1
ATOM 609 N N . ALA A 1 81 ? -4.614 -6.237 5.690 1.00 95.56 81 ALA A N 1
ATOM 610 C CA . ALA A 1 81 ? -6.012 -6.038 5.352 1.00 95.56 81 ALA A CA 1
ATOM 611 C C . ALA A 1 81 ? -6.735 -5.364 6.515 1.00 95.56 81 ALA A C 1
ATOM 613 O O . ALA A 1 81 ? -6.462 -5.658 7.680 1.00 95.56 81 ALA A O 1
ATOM 614 N N . VAL A 1 82 ? -7.652 -4.466 6.181 1.00 94.81 82 VAL A N 1
ATOM 615 C CA . VAL A 1 82 ? -8.507 -3.761 7.140 1.00 94.81 82 VAL A CA 1
ATOM 616 C C . VAL A 1 82 ? -9.975 -4.053 6.849 1.00 94.81 82 VAL A C 1
ATOM 618 O O . VAL A 1 82 ? -10.307 -4.699 5.854 1.00 94.81 82 VAL A O 1
ATOM 621 N N . SER A 1 83 ? -10.868 -3.604 7.732 1.00 93.88 83 SER A N 1
ATOM 622 C CA . SER A 1 83 ? -12.304 -3.703 7.477 1.00 93.88 83 SER A CA 1
ATOM 623 C C . SER A 1 83 ? -12.683 -2.897 6.229 1.00 93.88 83 SER A C 1
ATOM 625 O O . SER A 1 83 ? -12.044 -1.895 5.912 1.00 93.88 83 SER A O 1
ATOM 627 N N . GLU A 1 84 ? -13.745 -3.293 5.530 1.00 84.75 84 GLU A N 1
ATOM 628 C CA . GLU A 1 84 ? -14.212 -2.564 4.343 1.00 84.75 84 GLU A CA 1
ATOM 629 C C . GLU A 1 84 ? -14.595 -1.109 4.664 1.00 84.75 84 GLU A C 1
ATOM 631 O O . GLU A 1 84 ? -14.311 -0.208 3.878 1.00 84.75 84 GLU A O 1
ATOM 636 N N . ALA A 1 85 ? -15.153 -0.868 5.856 1.00 88.38 85 ALA A N 1
ATOM 637 C CA . ALA A 1 85 ? -15.494 0.472 6.332 1.00 88.38 85 ALA A CA 1
ATOM 638 C C . ALA A 1 85 ? -14.257 1.372 6.517 1.00 88.38 85 ALA A C 1
ATOM 640 O O . ALA A 1 85 ? -14.348 2.586 6.341 1.00 88.38 85 ALA A O 1
ATOM 641 N N . ASP A 1 86 ? -13.101 0.781 6.832 1.00 93.38 86 ASP A N 1
ATOM 642 C CA . ASP A 1 86 ? -11.844 1.501 7.049 1.00 93.38 86 ASP A CA 1
ATOM 643 C C . ASP A 1 86 ? -10.947 1.528 5.805 1.00 93.38 86 ASP A C 1
ATOM 645 O O . ASP A 1 86 ? -10.047 2.363 5.711 1.00 93.38 86 ASP A O 1
ATOM 649 N N . ALA A 1 87 ? -11.182 0.637 4.839 1.00 92.31 87 ALA A N 1
ATOM 650 C CA . ALA A 1 87 ? -10.301 0.401 3.699 1.00 92.31 87 ALA A CA 1
ATOM 651 C C . ALA A 1 87 ? -10.072 1.653 2.851 1.00 92.31 87 ALA A C 1
ATOM 653 O O . ALA A 1 87 ? -8.930 1.980 2.528 1.00 92.31 87 ALA A O 1
ATOM 654 N N . GLN A 1 88 ? -11.134 2.408 2.563 1.00 91.44 88 GLN A N 1
ATOM 655 C CA . GLN A 1 88 ? -11.013 3.655 1.812 1.00 91.44 88 GLN A CA 1
ATOM 656 C C . GLN A 1 88 ? -10.194 4.705 2.576 1.00 91.44 88 GLN A C 1
ATOM 658 O O . GLN A 1 88 ? -9.345 5.379 1.993 1.00 91.44 88 GLN A O 1
ATOM 663 N N . LYS A 1 89 ? -10.412 4.834 3.890 1.00 92.38 89 LYS A N 1
ATOM 664 C CA . LYS A 1 89 ? -9.656 5.770 4.730 1.00 92.38 89 LYS A CA 1
ATOM 665 C C . LYS A 1 89 ? -8.180 5.373 4.807 1.00 92.38 89 LYS A C 1
ATOM 667 O O . LYS A 1 89 ? -7.316 6.219 4.602 1.00 92.38 89 LYS A O 1
ATOM 672 N N . ALA A 1 90 ? -7.889 4.098 5.048 1.00 93.19 90 ALA A N 1
ATOM 673 C CA . ALA A 1 90 ? -6.525 3.582 5.086 1.00 93.19 90 ALA A CA 1
ATOM 674 C C . ALA A 1 90 ? -5.808 3.762 3.735 1.00 93.19 90 ALA A C 1
ATOM 676 O O . ALA A 1 90 ? -4.647 4.162 3.701 1.00 93.19 90 ALA A O 1
ATOM 677 N N . ALA A 1 91 ? -6.510 3.555 2.618 1.00 94.12 91 ALA A N 1
ATOM 678 C CA . ALA A 1 91 ? -5.985 3.823 1.282 1.00 94.12 91 ALA A CA 1
ATOM 679 C C . ALA A 1 91 ? -5.625 5.305 1.074 1.00 94.12 91 ALA A C 1
ATOM 681 O O . ALA A 1 91 ? -4.575 5.601 0.507 1.00 94.12 91 ALA A O 1
ATOM 682 N N . LEU A 1 92 ? -6.450 6.240 1.564 1.00 92.94 92 LEU A N 1
ATOM 683 C CA . LEU A 1 92 ? -6.144 7.678 1.522 1.00 92.94 92 LEU A CA 1
ATOM 684 C C . LEU A 1 92 ? -4.900 8.030 2.350 1.00 92.94 92 LEU A C 1
ATOM 686 O O . LEU A 1 92 ? -4.121 8.886 1.938 1.00 92.94 92 LEU A O 1
ATOM 690 N N . GLU A 1 93 ? -4.703 7.369 3.493 1.00 92.25 93 GLU A N 1
ATOM 691 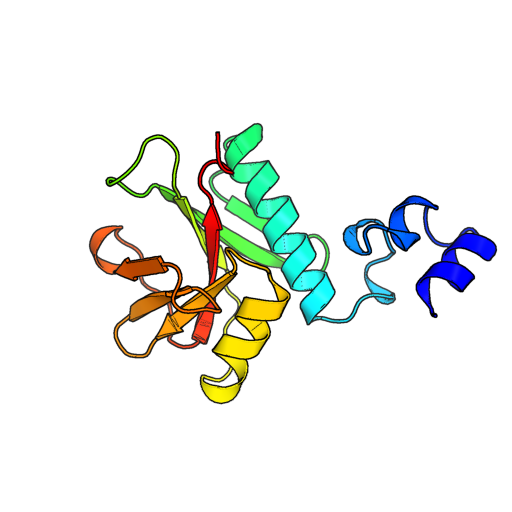C CA . GLU A 1 93 ? -3.532 7.572 4.357 1.00 92.25 93 GLU A CA 1
ATOM 692 C C . GLU A 1 93 ? -2.231 7.052 3.719 1.00 92.25 93 GLU A C 1
ATOM 694 O O . GLU A 1 93 ? -1.166 7.612 3.975 1.00 92.25 93 GLU A O 1
ATOM 699 N N . ILE A 1 94 ? -2.309 6.046 2.838 1.00 93.69 94 ILE A N 1
ATOM 700 C CA . ILE A 1 94 ? -1.175 5.593 2.009 1.00 93.69 94 ILE A CA 1
ATOM 701 C C . ILE A 1 94 ? -0.801 6.653 0.958 1.00 93.69 94 ILE A C 1
ATOM 703 O O . ILE A 1 94 ? 0.378 6.837 0.656 1.00 93.69 94 ILE A O 1
ATOM 707 N N . GLY A 1 95 ? -1.790 7.361 0.405 1.00 90.25 95 GLY A N 1
ATOM 708 C CA . GLY A 1 95 ? -1.598 8.480 -0.520 1.00 90.25 95 GLY A CA 1
ATOM 709 C C . GLY A 1 95 ? -2.429 8.370 -1.801 1.00 90.25 95 GLY A C 1
ATOM 710 O O . GLY A 1 95 ? -3.294 7.511 -1.935 1.00 90.25 95 GLY A O 1
ATOM 711 N N . ALA A 1 96 ? -2.156 9.242 -2.778 1.00 88.44 96 ALA A N 1
ATOM 712 C CA . ALA A 1 96 ? -2.955 9.363 -4.010 1.00 88.44 96 ALA A CA 1
ATOM 713 C C . ALA A 1 96 ? -3.014 8.077 -4.857 1.00 88.44 96 ALA A C 1
ATOM 715 O O . ALA A 1 96 ? -4.016 7.815 -5.526 1.00 88.44 96 ALA A O 1
ATOM 716 N N . SER A 1 97 ? -1.951 7.274 -4.806 1.00 92.38 97 SER A N 1
ATOM 717 C CA . SER A 1 97 ? -1.874 5.967 -5.466 1.00 92.38 97 SER A CA 1
ATOM 718 C C . SER A 1 97 ? -2.274 4.803 -4.559 1.00 92.38 97 SER A C 1
ATOM 720 O O . SER A 1 97 ? -2.262 3.657 -5.004 1.00 92.38 97 SER A O 1
ATOM 722 N N . GLY A 1 98 ? -2.603 5.075 -3.294 1.00 95.38 98 GLY A N 1
ATOM 7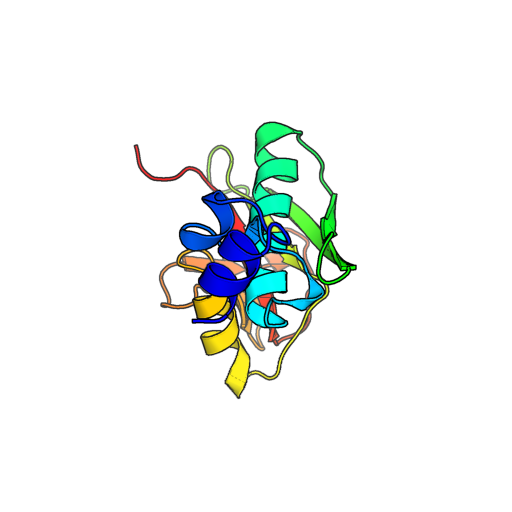23 C CA . GLY A 1 98 ? -3.085 4.081 -2.350 1.00 95.38 98 GLY A CA 1
ATOM 724 C C . GLY A 1 98 ? -4.453 3.549 -2.760 1.00 95.38 98 GLY A C 1
ATOM 725 O O . GLY A 1 98 ? -5.261 4.243 -3.384 1.00 95.38 98 GLY A O 1
ATOM 726 N N . GLY A 1 99 ? -4.710 2.295 -2.421 1.00 96.62 99 GLY A N 1
ATOM 727 C CA . GLY A 1 99 ? -5.953 1.619 -2.742 1.00 96.62 99 GLY A CA 1
ATOM 728 C C . GLY A 1 99 ? -6.248 0.457 -1.808 1.00 96.62 99 GLY A C 1
ATOM 729 O O . GLY A 1 99 ? -5.468 0.132 -0.910 1.00 96.62 99 GLY A O 1
ATOM 730 N N . TRP A 1 100 ? -7.383 -0.184 -2.051 1.00 96.94 100 TRP A N 1
ATOM 731 C CA . TRP A 1 100 ? -7.807 -1.383 -1.342 1.00 96.94 100 TRP A CA 1
ATOM 732 C C . TRP A 1 100 ? -8.462 -2.382 -2.291 1.00 96.94 100 TRP A C 1
ATOM 734 O O . TRP A 1 100 ? -8.948 -2.009 -3.355 1.00 96.94 100 TRP A O 1
ATOM 744 N N . VAL A 1 101 ? -8.496 -3.651 -1.906 1.00 96.94 101 VAL A N 1
ATOM 745 C CA . VAL A 1 101 ? -9.193 -4.706 -2.651 1.00 96.94 101 VAL A CA 1
ATOM 746 C C . VAL A 1 101 ? -10.644 -4.787 -2.188 1.00 96.94 101 VAL A C 1
ATOM 748 O O . VAL A 1 101 ? -10.906 -4.889 -0.991 1.00 96.94 101 VAL A O 1
ATOM 751 N N . ASP A 1 102 ? -11.596 -4.728 -3.114 1.00 95.12 102 ASP A N 1
ATOM 752 C CA . ASP A 1 102 ? -13.021 -4.868 -2.812 1.00 95.12 102 ASP A CA 1
ATOM 753 C C . ASP A 1 102 ? -13.478 -6.341 -2.742 1.00 95.12 102 ASP A C 1
ATOM 755 O O . ASP A 1 102 ? -12.693 -7.277 -2.912 1.00 95.12 102 ASP A O 1
ATOM 759 N N . GLN A 1 103 ? -14.771 -6.561 -2.488 1.00 93.56 103 GLN A N 1
ATOM 760 C CA . GLN A 1 103 ? -15.366 -7.903 -2.404 1.00 93.56 103 GLN A CA 1
ATOM 761 C C . GLN A 1 103 ? -15.298 -8.697 -3.719 1.00 93.56 103 GLN A C 1
ATOM 763 O O . GLN A 1 103 ? -15.377 -9.923 -3.697 1.00 93.56 103 GLN A O 1
ATOM 768 N N . ALA A 1 104 ? -15.154 -8.020 -4.860 1.00 93.25 104 ALA A N 1
ATOM 769 C CA . ALA A 1 104 ? -15.027 -8.653 -6.167 1.00 93.25 104 ALA A CA 1
ATOM 770 C C . ALA A 1 104 ? -13.568 -9.011 -6.510 1.00 93.25 104 ALA A C 1
ATOM 772 O O . ALA A 1 104 ? -13.315 -9.549 -7.584 1.00 93.25 104 ALA A O 1
ATOM 773 N N . GLY A 1 105 ? -12.607 -8.726 -5.620 1.00 94.25 105 GLY A N 1
ATOM 774 C CA . GLY A 1 105 ? -11.182 -8.918 -5.893 1.00 94.25 105 GLY A CA 1
ATOM 775 C C . GLY A 1 105 ? -10.580 -7.814 -6.768 1.00 94.25 105 GLY A C 1
ATOM 776 O O . GLY A 1 105 ? -9.480 -7.977 -7.296 1.00 94.25 105 GLY A O 1
ATOM 777 N N . VAL A 1 106 ? -11.277 -6.684 -6.917 1.00 95.31 106 VAL A N 1
ATOM 778 C CA . VAL A 1 106 ? -10.805 -5.532 -7.684 1.00 95.31 106 VAL A CA 1
ATOM 779 C C . VAL A 1 106 ? -10.098 -4.568 -6.742 1.00 95.31 106 VAL A C 1
ATOM 781 O O . VAL A 1 106 ? -10.66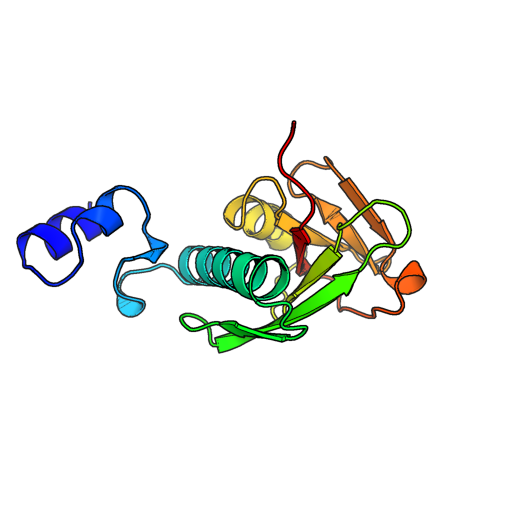7 -4.098 -5.757 1.00 95.31 106 VAL A O 1
ATOM 784 N N . ALA A 1 107 ? -8.852 -4.237 -7.056 1.00 95.56 107 ALA A N 1
ATOM 785 C CA . ALA A 1 107 ? -8.132 -3.167 -6.392 1.00 95.56 107 ALA A CA 1
ATOM 786 C C . ALA A 1 107 ? -8.677 -1.807 -6.850 1.00 95.56 107 ALA A C 1
ATOM 788 O O . ALA A 1 107 ? -8.704 -1.522 -8.048 1.00 95.56 107 ALA A O 1
ATOM 789 N N . ARG A 1 108 ? -9.103 -0.964 -5.908 1.00 95.25 108 ARG A N 1
ATOM 790 C CA . ARG A 1 108 ? -9.651 0.376 -6.144 1.00 95.25 108 ARG A CA 1
ATOM 791 C C . ARG A 1 108 ? -8.777 1.440 -5.504 1.00 95.25 108 ARG A C 1
ATOM 793 O O . ARG A 1 108 ? -8.395 1.310 -4.344 1.00 95.25 108 ARG A O 1
ATOM 800 N N . GLY A 1 109 ? -8.508 2.514 -6.239 1.00 94.44 109 GLY A N 1
ATOM 801 C CA . GLY A 1 109 ? -7.821 3.682 -5.699 1.00 94.44 109 GLY A CA 1
ATOM 802 C C . GLY A 1 109 ? -8.664 4.436 -4.668 1.00 94.44 109 GLY A C 1
ATOM 803 O O . GLY A 1 109 ? -9.880 4.551 -4.820 1.00 94.44 109 GLY A O 1
ATOM 804 N N . ALA A 1 110 ? -7.999 5.015 -3.665 1.00 86.31 110 ALA A N 1
ATOM 805 C CA . ALA A 1 110 ? -8.547 5.803 -2.551 1.00 86.31 110 ALA A CA 1
ATOM 806 C C . ALA A 1 110 ? -9.650 6.818 -2.951 1.00 86.31 110 ALA A C 1
ATOM 808 O O . ALA A 1 110 ? -10.621 7.026 -2.218 1.00 86.31 110 ALA A O 1
ATOM 809 N N . GLY A 1 111 ? -9.517 7.424 -4.138 1.00 79.12 111 GLY A N 1
ATOM 810 C CA . GLY A 1 111 ? -10.461 8.393 -4.712 1.00 79.12 111 GLY A CA 1
ATOM 811 C C . GLY A 1 111 ? -11.197 7.919 -5.970 1.00 79.12 111 GLY A C 1
ATOM 812 O O . GLY A 1 111 ? -11.685 8.754 -6.725 1.00 79.12 111 GLY A O 1
ATOM 813 N N . GLY A 1 112 ? -11.219 6.613 -6.257 1.00 82.12 112 GLY A N 1
ATOM 814 C CA . GLY A 1 112 ? -11.758 6.072 -7.512 1.00 82.12 112 GLY A CA 1
ATOM 815 C C . GLY A 1 112 ? -10.942 6.453 -8.755 1.00 82.12 112 GLY A C 1
ATOM 816 O O . GLY A 1 112 ? -11.441 6.360 -9.871 1.00 82.12 112 GLY A O 1
ATOM 817 N N . SER A 1 113 ? -9.695 6.896 -8.566 1.00 81.81 113 SER A N 1
ATOM 818 C CA . SER A 1 113 ? -8.796 7.383 -9.621 1.00 81.81 113 SER 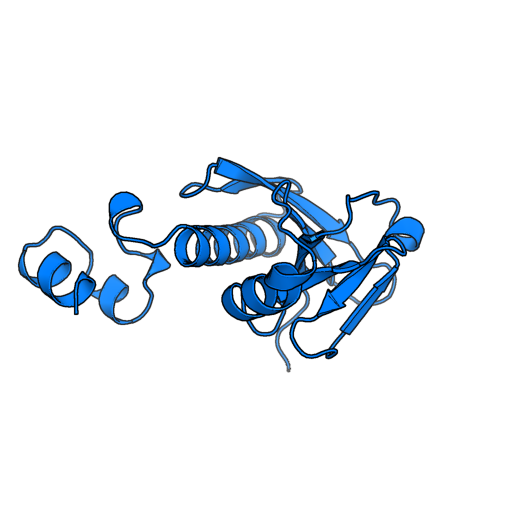A CA 1
ATOM 819 C C . SER A 1 113 ? -8.259 6.280 -10.533 1.00 81.81 113 SER A C 1
ATOM 821 O O . SER A 1 113 ? -7.826 6.561 -11.647 1.00 81.81 113 SER A O 1
ATOM 823 N N . TRP A 1 114 ? -8.280 5.033 -10.066 1.00 91.44 114 TRP A N 1
ATOM 824 C CA . TRP A 1 114 ? -7.836 3.862 -10.808 1.00 91.44 114 TRP A CA 1
ATOM 825 C C . TRP A 1 114 ? -8.528 2.601 -10.282 1.00 91.44 114 TRP A C 1
ATOM 827 O O . TRP A 1 114 ? -9.009 2.557 -9.143 1.00 91.44 114 TRP A O 1
ATOM 837 N N . SER A 1 115 ? -8.562 1.566 -11.119 1.00 93.69 115 SER A N 1
ATOM 838 C CA . SER A 1 115 ? -9.041 0.237 -10.747 1.00 93.69 115 SER A CA 1
ATOM 839 C C . SER A 1 115 ? -8.262 -0.847 -11.482 1.00 93.69 115 SER A C 1
ATOM 841 O O . SER A 1 115 ? -8.047 -0.721 -12.688 1.00 93.69 115 SER A O 1
ATOM 843 N N . VAL A 1 116 ? -7.894 -1.918 -10.783 1.00 92.81 116 VAL A N 1
ATOM 844 C CA . VAL A 1 116 ? -7.194 -3.075 -11.356 1.00 92.81 116 VAL A CA 1
ATOM 845 C C . VAL A 1 116 ? -7.901 -4.352 -10.923 1.00 92.81 116 VAL A C 1
ATOM 847 O O . VAL A 1 116 ? -8.038 -4.618 -9.731 1.00 92.81 116 VAL A O 1
ATOM 850 N N . ASP A 1 117 ? -8.324 -5.162 -11.889 1.00 93.12 117 ASP A N 1
ATOM 851 C CA . ASP A 1 117 ? -8.761 -6.530 -11.620 1.00 93.12 117 ASP A CA 1
ATOM 852 C C . ASP A 1 117 ? -7.528 -7.397 -11.327 1.00 93.12 117 ASP A C 1
ATOM 854 O O . ASP A 1 117 ? -6.695 -7.630 -12.209 1.00 93.12 117 ASP A O 1
ATOM 858 N N . LEU A 1 118 ? -7.386 -7.842 -10.075 1.00 92.50 118 LEU A N 1
ATOM 859 C CA . LEU A 1 118 ? -6.214 -8.599 -9.638 1.00 92.50 118 LEU A CA 1
ATOM 860 C C . LEU A 1 118 ? -6.123 -9.981 -10.295 1.00 92.50 118 LEU A C 1
ATOM 862 O O . LEU A 1 118 ? -5.019 -10.499 -10.486 1.00 92.50 118 LEU A O 1
ATOM 866 N N . SER A 1 119 ? -7.254 -10.558 -10.707 1.00 90.75 119 SER A N 1
ATOM 867 C CA . SER A 1 119 ? -7.274 -11.866 -11.364 1.00 90.75 119 SER A CA 1
ATOM 868 C C . SER A 1 119 ? -6.562 -11.834 -12.720 1.00 90.75 119 SER A C 1
ATOM 870 O O . SER A 1 119 ? -5.839 -12.769 -13.066 1.00 90.75 119 SER A O 1
ATOM 872 N N . HIS A 1 120 ? -6.665 -10.715 -13.444 1.00 86.94 120 HIS A N 1
ATOM 873 C CA . HIS A 1 120 ? -6.001 -10.509 -14.733 1.00 86.94 120 HIS A CA 1
ATOM 874 C C . HIS A 1 120 ? -4.477 -10.389 -14.627 1.00 86.94 120 HIS A C 1
ATOM 876 O O . HIS A 1 120 ? -3.787 -10.531 -15.634 1.00 86.94 120 HIS A O 1
ATOM 882 N N . VAL A 1 121 ? -3.948 -10.150 -13.425 1.00 85.69 121 VAL A N 1
ATOM 883 C CA . VAL A 1 121 ? -2.503 -10.095 -13.152 1.00 85.69 121 VAL A CA 1
ATOM 884 C C . VAL A 1 121 ? -2.020 -11.271 -12.303 1.00 85.69 121 VAL A C 1
ATOM 886 O O . VAL A 1 121 ? -0.900 -11.259 -11.803 1.00 85.69 121 VAL A O 1
ATOM 889 N N . GLY A 1 122 ? -2.848 -12.312 -12.160 1.00 88.19 122 GLY A N 1
ATOM 890 C CA . GLY A 1 122 ? -2.487 -13.541 -11.451 1.00 88.19 122 GLY A CA 1
ATOM 891 C C . GLY A 1 122 ? -2.360 -13.373 -9.936 1.00 88.19 122 GLY A C 1
ATOM 892 O O . GLY A 1 122 ? -1.707 -14.185 -9.282 1.00 88.19 122 GLY A O 1
ATOM 893 N N . VAL A 1 123 ? -2.974 -12.332 -9.371 1.00 90.56 123 VAL A N 1
ATOM 894 C CA . VAL A 1 123 ? -2.939 -12.035 -7.939 1.00 90.56 123 VAL A CA 1
ATOM 895 C C . VAL A 1 123 ? -4.271 -12.398 -7.304 1.00 90.56 123 VAL A C 1
ATOM 897 O O . VAL A 1 123 ? -5.340 -12.070 -7.808 1.00 90.56 123 VAL A O 1
ATOM 900 N N . THR A 1 124 ? -4.217 -13.045 -6.144 1.00 91.94 124 THR A N 1
ATOM 901 C CA . THR A 1 124 ? -5.381 -13.228 -5.274 1.00 91.94 124 THR A CA 1
ATOM 902 C C . THR A 1 124 ? -5.094 -12.570 -3.934 1.00 91.94 124 THR A C 1
ATOM 904 O O . THR A 1 124 ? -4.115 -12.906 -3.270 1.00 91.94 124 THR A O 1
ATOM 907 N N . ALA A 1 125 ? -5.952 -11.636 -3.537 1.00 94.31 125 ALA A N 1
ATOM 908 C CA . ALA A 1 125 ? -5.870 -10.917 -2.273 1.00 94.31 125 ALA A CA 1
ATOM 909 C C . ALA A 1 125 ? -7.235 -10.936 -1.578 1.00 94.31 125 ALA A C 1
ATOM 911 O O . ALA A 1 125 ? -8.269 -11.116 -2.223 1.00 94.31 125 ALA A O 1
ATOM 912 N N . LYS A 1 126 ? -7.239 -10.785 -0.252 1.00 94.50 126 LYS A N 1
ATOM 913 C CA . LYS A 1 126 ? -8.486 -10.754 0.517 1.00 94.50 126 LYS A CA 1
ATOM 914 C C . LYS A 1 126 ? -9.159 -9.384 0.349 1.00 94.50 126 LYS A C 1
ATOM 916 O O . LYS A 1 126 ? -8.451 -8.385 0.208 1.00 94.50 126 LYS A O 1
ATOM 921 N N . PRO A 1 127 ? -10.496 -9.299 0.430 1.00 95.50 127 PRO A N 1
ATOM 922 C CA . PRO A 1 127 ? -11.167 -8.012 0.561 1.00 95.50 127 PRO A CA 1
ATOM 923 C C . PRO A 1 127 ? -10.591 -7.215 1.739 1.00 95.50 127 PRO A C 1
ATOM 925 O O . PRO A 1 127 ? -10.270 -7.780 2.787 1.00 95.50 127 PRO A O 1
ATOM 928 N N . GLY A 1 128 ? -10.418 -5.912 1.543 1.00 96.31 128 GLY A N 1
ATOM 929 C CA . GLY A 1 128 ? -9.778 -5.008 2.494 1.00 96.31 128 GLY A CA 1
ATOM 930 C C . GLY A 1 128 ? -8.248 -5.008 2.454 1.00 96.31 128 GLY A C 1
ATOM 931 O O . GLY A 1 128 ? -7.645 -4.204 3.165 1.00 96.31 128 GLY A O 1
ATOM 932 N N . THR A 1 129 ? -7.603 -5.862 1.643 1.00 97.62 129 THR A N 1
ATOM 933 C CA . THR A 1 129 ? -6.146 -5.812 1.441 1.00 97.62 129 THR A CA 1
ATOM 934 C C . THR A 1 129 ? -5.732 -4.443 0.915 1.00 97.62 129 THR A C 1
ATOM 936 O O . THR A 1 129 ? -6.308 -3.948 -0.052 1.00 97.62 129 THR A O 1
ATOM 939 N N . LEU A 1 130 ? -4.715 -3.847 1.537 1.00 97.81 130 LEU A N 1
ATOM 940 C CA . LEU A 1 130 ? -4.172 -2.557 1.135 1.00 97.81 130 LEU A CA 1
ATOM 941 C C . LEU A 1 130 ? -3.153 -2.733 0.013 1.00 97.81 130 LEU A C 1
ATOM 943 O O . LEU A 1 130 ? -2.314 -3.644 0.036 1.00 97.81 130 LEU A O 1
ATOM 947 N N . VAL A 1 131 ? -3.232 -1.840 -0.966 1.00 97.19 131 VAL A N 1
ATOM 948 C CA . VAL A 1 131 ? -2.448 -1.884 -2.199 1.00 97.19 131 VAL A CA 1
ATOM 949 C C . VAL A 1 131 ? -1.978 -0.484 -2.590 1.00 97.19 131 VAL A C 1
ATOM 951 O O . VAL A 1 131 ? -2.506 0.522 -2.116 1.00 97.19 131 VAL A O 1
ATOM 954 N N . LEU A 1 132 ? -1.002 -0.413 -3.490 1.00 95.94 132 LEU A N 1
ATOM 955 C CA . LEU A 1 132 ? -0.549 0.833 -4.096 1.00 95.94 132 LEU A CA 1
ATOM 956 C C . LEU A 1 132 ? -0.290 0.617 -5.586 1.00 95.94 132 LEU A C 1
ATOM 958 O O . LEU A 1 132 ? 0.406 -0.324 -5.963 1.00 95.94 132 LEU A O 1
ATOM 962 N N . LEU A 1 133 ? -0.819 1.497 -6.433 1.00 93.00 133 LEU A N 1
ATOM 963 C CA . LEU A 1 133 ? -0.476 1.521 -7.852 1.00 93.00 133 LEU A CA 1
ATOM 964 C C . LEU A 1 133 ? 0.851 2.268 -8.046 1.00 93.00 133 LEU A C 1
ATOM 966 O O . LEU A 1 133 ? 0.938 3.477 -7.837 1.00 93.00 133 LEU A O 1
ATOM 970 N N . SER A 1 134 ? 1.896 1.542 -8.423 1.00 87.56 134 SER A N 1
ATOM 971 C CA . SER A 1 134 ? 3.206 2.091 -8.761 1.00 87.56 134 SER A CA 1
ATOM 972 C C . SER A 1 134 ? 3.329 2.203 -10.275 1.00 87.56 134 SER A C 1
ATOM 974 O O . SER A 1 134 ? 2.994 1.276 -11.000 1.00 87.56 134 SER A O 1
ATOM 976 N N . GLY A 1 135 ? 3.759 3.350 -10.781 1.00 72.06 135 GLY A N 1
ATOM 977 C CA . GLY A 1 135 ? 3.729 3.646 -12.212 1.00 72.06 135 GLY A CA 1
ATOM 978 C C . GLY A 1 135 ? 3.911 5.138 -12.423 1.00 72.06 135 GLY A C 1
ATOM 979 O O . GLY A 1 135 ? 3.338 5.919 -11.667 1.00 72.06 135 GLY A O 1
ATOM 980 N N . ALA A 1 136 ? 4.795 5.512 -13.352 1.00 45.69 136 ALA A N 1
ATOM 981 C CA . ALA A 1 136 ? 5.491 6.799 -13.386 1.00 45.69 136 ALA A CA 1
ATOM 982 C C . ALA A 1 136 ? 4.600 8.006 -13.041 1.00 45.69 136 ALA A C 1
ATOM 984 O O . ALA A 1 136 ? 3.621 8.290 -13.732 1.00 45.69 136 ALA A O 1
ATOM 985 N N . ALA A 1 137 ? 4.993 8.749 -11.998 1.00 34.06 137 ALA A N 1
ATOM 986 C CA . ALA A 1 137 ? 4.515 10.108 -11.792 1.00 34.06 137 ALA A CA 1
ATOM 987 C C . ALA A 1 137 ? 4.585 10.872 -13.125 1.00 34.06 137 ALA A C 1
ATOM 989 O O . ALA A 1 137 ? 5.525 10.685 -13.901 1.00 34.06 137 ALA A O 1
ATOM 990 N N . ALA A 1 138 ? 3.541 11.660 -13.384 1.00 31.73 138 ALA A N 1
ATOM 991 C CA . ALA A 1 138 ? 3.317 12.431 -14.598 1.00 31.73 138 ALA A CA 1
ATOM 992 C C . ALA A 1 138 ? 4.608 13.003 -15.214 1.00 31.73 138 ALA A C 1
ATOM 994 O O . ALA A 1 138 ? 5.476 13.500 -14.498 1.00 31.73 138 ALA A O 1
ATOM 995 N N . LYS A 1 139 ? 4.687 12.919 -16.550 1.00 28.69 139 LYS A N 1
ATOM 996 C CA . LYS A 1 139 ? 5.652 13.660 -17.373 1.00 28.69 139 LYS A CA 1
ATOM 997 C C . LYS A 1 139 ? 5.818 15.107 -16.920 1.00 28.69 139 LYS A C 1
ATOM 999 O O . LYS A 1 139 ? 4.779 15.736 -16.615 1.00 28.69 139 LYS A O 1
#